Protein AF-A0A0B1RVL1-F1 (afdb_monomer_lite)

Secondary structure (DSSP, 8-state):
-GGGTT---HHHHHHHHHHHS-HHHHHHHHHHHH-TTTGGGTTTT--HHHHHHHHHHHHHHHHHHHHHHHHHHHHHHHHHHHHHTTT---

InterPro domains:
  IPR008948 L-Aspartase-like [SSF48557] (6-89)

pLDDT: mean 96.73, std 4.14, range [67.69, 98.81]

Structure (mmCIF, N/CA/C/O backbone):
data_AF-A0A0B1RVL1-F1
#
_entry.id   AF-A0A0B1RVL1-F1
#
loop_
_atom_site.group_PDB
_atom_site.id
_atom_site.type_symbol
_atom_site.label_atom_id
_atom_site.label_alt_id
_atom_site.label_comp_id
_atom_site.label_asym_id
_atom_site.label_entity_id
_atom_site.label_seq_id
_atom_site.pdbx_PDB_ins_code
_atom_site.Cartn_x
_atom_site.Cartn_y
_atom_site.Cartn_z
_atom_site.occupancy
_atom_site.B_iso_or_equiv
_atom_site.auth_seq_id
_atom_site.auth_comp_id
_atom_site.auth_asym_id
_atom_site.auth_atom_id
_atom_site.pdbx_PDB_model_num
ATOM 1 N N . MET A 1 1 ? -18.215 -4.309 6.536 1.00 83.06 1 MET A N 1
ATOM 2 C CA . MET A 1 1 ? -16.744 -4.345 6.372 1.00 83.06 1 MET A CA 1
ATOM 3 C C . MET A 1 1 ? -16.354 -4.147 4.913 1.00 83.06 1 MET A C 1
ATOM 5 O O . MET A 1 1 ? -15.746 -3.129 4.633 1.00 83.06 1 MET A O 1
ATOM 9 N N . LYS A 1 2 ? -16.747 -5.035 3.979 1.00 88.38 2 LYS A N 1
ATOM 10 C CA . LYS A 1 2 ? -16.417 -4.899 2.541 1.00 88.38 2 LYS A CA 1
ATOM 11 C C . LYS A 1 2 ? -16.818 -3.540 1.951 1.00 88.38 2 LYS A C 1
ATOM 13 O O . LYS A 1 2 ? -15.968 -2.862 1.393 1.00 88.38 2 LYS A O 1
ATOM 18 N N . ASP A 1 3 ? -18.048 -3.096 2.201 1.00 92.00 3 ASP A N 1
ATOM 19 C CA . ASP A 1 3 ? -18.566 -1.814 1.684 1.00 92.00 3 ASP A CA 1
ATOM 20 C C . ASP A 1 3 ? -17.845 -0.577 2.243 1.00 92.00 3 ASP A C 1
ATOM 22 O O . ASP A 1 3 ? -17.985 0.520 1.716 1.00 92.00 3 ASP A O 1
ATOM 26 N N . LYS A 1 4 ? -17.098 -0.741 3.341 1.00 93.81 4 LYS A N 1
ATOM 27 C CA . LYS A 1 4 ? -16.354 0.330 4.015 1.00 93.81 4 LYS A CA 1
ATOM 28 C C . LYS A 1 4 ? -14.844 0.210 3.831 1.00 93.81 4 LYS A C 1
ATOM 30 O O . LYS A 1 4 ? -14.124 1.034 4.376 1.00 93.81 4 LYS A O 1
ATOM 35 N N . ARG A 1 5 ? -14.362 -0.781 3.067 1.00 92.62 5 ARG A N 1
ATOM 36 C CA . ARG A 1 5 ? -12.929 -1.060 2.867 1.00 92.62 5 ARG A CA 1
ATOM 37 C C . ARG A 1 5 ? -12.149 0.185 2.437 1.00 92.62 5 ARG A C 1
ATOM 39 O O . ARG A 1 5 ? -11.083 0.439 2.977 1.00 92.62 5 ARG A O 1
ATOM 46 N N . ASP A 1 6 ? -12.707 0.951 1.503 1.00 95.12 6 ASP A N 1
ATOM 47 C CA . ASP A 1 6 ? -12.042 2.123 0.919 1.00 95.12 6 ASP A CA 1
ATOM 48 C C . ASP A 1 6 ? -12.394 3.431 1.655 1.00 95.12 6 ASP A C 1
ATOM 50 O O . ASP A 1 6 ? -11.950 4.511 1.275 1.00 95.12 6 ASP A O 1
ATOM 54 N N . SER A 1 7 ? -13.211 3.359 2.711 1.00 95.25 7 SER A N 1
ATOM 55 C CA . SER A 1 7 ? -13.610 4.510 3.525 1.00 95.25 7 SER A CA 1
ATOM 56 C C . SER A 1 7 ? -12.664 4.659 4.716 1.00 95.25 7 SER A C 1
ATOM 58 O O . SER A 1 7 ? -12.869 4.025 5.746 1.00 95.25 7 SER A O 1
ATOM 60 N N . ILE A 1 8 ? -11.634 5.497 4.586 1.00 96.50 8 ILE A N 1
ATOM 61 C CA . ILE A 1 8 ? -10.639 5.717 5.647 1.00 96.50 8 ILE A CA 1
ATOM 62 C C . ILE A 1 8 ? -10.867 7.081 6.305 1.00 96.50 8 ILE A C 1
ATOM 64 O O . ILE A 1 8 ? -10.748 8.119 5.655 1.00 96.50 8 ILE A O 1
ATOM 68 N N . ASP A 1 9 ? -11.158 7.080 7.608 1.00 96.62 9 ASP A N 1
ATOM 69 C CA . ASP A 1 9 ? -11.206 8.298 8.423 1.00 96.62 9 ASP A CA 1
ATOM 70 C C . ASP A 1 9 ? -9.797 8.667 8.908 1.00 96.62 9 ASP A C 1
ATOM 72 O O . ASP A 1 9 ? -9.323 8.224 9.957 1.00 96.62 9 ASP A O 1
ATOM 76 N N . TRP A 1 10 ? -9.107 9.480 8.113 1.00 97.50 10 TRP A N 1
ATOM 77 C CA . TRP A 1 10 ? -7.734 9.896 8.395 1.00 97.50 10 TRP A CA 1
ATOM 78 C C . TRP A 1 10 ? -7.594 10.756 9.647 1.00 97.50 10 TRP A C 1
ATOM 80 O O . TRP A 1 10 ? -6.536 10.734 10.276 1.00 97.50 10 TRP A O 1
ATOM 90 N N . GLN A 1 11 ? -8.624 11.521 10.011 1.00 98.00 11 GLN A N 1
ATOM 91 C CA . GLN A 1 11 ? -8.571 12.336 11.216 1.00 98.00 11 GLN A CA 1
ATOM 92 C C . GLN A 1 11 ? -8.615 11.430 12.446 1.00 98.00 11 GLN A C 1
ATOM 94 O O . GLN A 1 11 ? -7.738 11.524 13.308 1.00 98.00 11 GLN A O 1
ATOM 99 N N . LYS A 1 12 ? -9.561 10.484 12.472 1.00 97.44 12 LYS A N 1
ATOM 100 C CA . LYS A 1 12 ? -9.675 9.503 13.550 1.00 97.44 12 LYS A CA 1
ATOM 101 C C . LYS A 1 12 ? -8.410 8.663 13.693 1.00 97.44 12 LYS A C 1
ATOM 103 O O . LYS A 1 12 ? -7.942 8.471 14.810 1.00 97.44 12 LYS A O 1
ATOM 108 N N . VAL A 1 13 ? -7.816 8.212 12.585 1.00 98.38 13 VAL A N 1
ATOM 109 C CA . VAL A 1 13 ? -6.544 7.466 12.615 1.00 98.38 13 VAL A CA 1
ATOM 110 C C . VAL A 1 13 ? -5.445 8.280 13.300 1.00 98.38 13 VAL A C 1
ATOM 112 O O . VAL A 1 13 ? -4.809 7.769 14.215 1.00 98.38 13 VAL A O 1
ATOM 115 N N . ARG A 1 14 ? -5.249 9.555 12.932 1.00 98.44 14 ARG A N 1
ATOM 116 C CA . ARG A 1 14 ? -4.204 10.404 13.540 1.00 98.44 14 ARG A CA 1
ATOM 117 C C . ARG A 1 14 ? -4.433 10.644 15.030 1.00 98.44 14 ARG A C 1
ATOM 119 O O . ARG A 1 14 ? -3.480 10.658 15.810 1.00 98.44 14 ARG A O 1
ATOM 126 N N . GLU A 1 15 ? -5.684 10.858 15.431 1.00 98.31 15 GLU A N 1
ATOM 127 C CA . GLU A 1 15 ? -6.058 11.019 16.839 1.00 98.31 15 GLU A CA 1
ATOM 128 C C . GLU A 1 15 ? -5.747 9.748 17.642 1.00 98.31 15 GLU A C 1
ATOM 130 O O . GLU A 1 15 ? -5.099 9.814 18.692 1.00 98.31 15 GLU A O 1
ATOM 135 N N . GLU A 1 16 ? -6.151 8.585 17.125 1.00 98.31 16 GLU A N 1
ATOM 136 C CA . GLU A 1 16 ? -5.907 7.291 17.761 1.00 98.31 16 GLU A CA 1
ATOM 137 C C . GLU A 1 16 ? -4.420 6.933 17.787 1.00 98.31 16 GLU A C 1
ATOM 139 O O . GLU A 1 16 ? -3.928 6.463 18.808 1.00 98.31 16 GLU A O 1
ATOM 144 N N . GLU A 1 17 ? -3.667 7.213 16.726 1.00 98.50 17 GLU A N 1
ATOM 145 C CA . GLU A 1 17 ? -2.224 6.971 16.671 1.00 98.50 17 GLU A CA 1
ATOM 146 C C . GLU A 1 17 ? -1.485 7.846 17.682 1.00 98.50 17 GLU A C 1
ATOM 148 O O . GLU A 1 17 ? -0.624 7.368 18.423 1.00 98.50 17 GLU A O 1
ATOM 153 N N . ARG A 1 18 ? -1.874 9.121 17.811 1.00 98.31 18 ARG A N 1
ATOM 154 C CA . ARG A 1 18 ? -1.304 10.008 18.830 1.00 98.31 18 ARG A CA 1
ATOM 155 C C . ARG A 1 18 ? -1.572 9.489 20.243 1.00 98.31 18 ARG A C 1
ATOM 157 O O . ARG A 1 18 ? -0.696 9.669 21.094 1.00 98.31 18 ARG A O 1
ATOM 164 N N . ARG A 1 19 ? -2.737 8.882 20.490 1.00 98.38 19 ARG A N 1
ATOM 165 C CA . ARG A 1 19 ? -3.143 8.315 21.786 1.00 98.38 19 ARG A CA 1
ATOM 166 C C . ARG A 1 19 ? -2.454 6.983 22.089 1.00 98.38 19 ARG A C 1
ATOM 168 O O . ARG A 1 19 ? -1.960 6.797 23.195 1.00 98.38 19 ARG A O 1
ATOM 175 N N . LEU A 1 20 ? -2.444 6.073 21.121 1.00 97.81 20 LEU A N 1
ATOM 176 C CA . LEU A 1 20 ? -1.994 4.686 21.264 1.00 97.81 20 LEU A CA 1
ATOM 177 C C . LEU A 1 20 ? -0.500 4.504 21.003 1.00 97.81 20 LEU A C 1
ATOM 179 O O . LEU A 1 20 ? 0.064 3.507 21.437 1.00 97.81 20 LEU A O 1
ATOM 183 N N . LYS A 1 21 ? 0.127 5.440 20.282 1.00 98.19 21 LYS A N 1
ATOM 184 C CA . LYS A 1 21 ? 1.511 5.335 19.789 1.00 98.19 21 LYS A CA 1
ATOM 185 C C . LYS A 1 21 ? 1.758 4.073 18.956 1.00 98.19 21 LYS A C 1
ATOM 187 O O . LYS A 1 21 ? 2.867 3.554 18.935 1.00 98.19 21 LYS A O 1
ATOM 192 N N . HIS A 1 22 ? 0.715 3.591 18.283 1.00 98.19 22 HIS A N 1
ATOM 193 C CA . HIS A 1 22 ? 0.762 2.409 17.436 1.00 98.19 22 HIS A CA 1
ATOM 194 C C . HIS A 1 22 ? -0.213 2.574 16.265 1.00 98.19 22 HIS A C 1
ATOM 196 O O . HIS A 1 22 ? -1.431 2.577 16.444 1.00 98.19 22 HIS A O 1
ATOM 202 N N . ASP A 1 23 ? 0.345 2.689 15.067 1.00 98.00 23 ASP A N 1
ATOM 203 C CA . ASP A 1 23 ? -0.326 2.894 13.778 1.00 98.00 23 ASP A CA 1
ATOM 204 C C . ASP A 1 23 ? -1.343 1.794 13.417 1.00 98.00 23 ASP A C 1
ATOM 206 O O . ASP A 1 23 ? -2.504 2.090 13.137 1.00 98.00 23 ASP A O 1
ATOM 210 N N . VAL A 1 24 ? -0.961 0.513 13.489 1.00 97.88 24 VAL A N 1
ATOM 211 C CA . VAL A 1 24 ? -1.860 -0.617 13.193 1.00 97.88 24 VAL A CA 1
ATOM 212 C C . VAL A 1 24 ? -3.048 -0.625 14.145 1.00 97.88 24 VAL A C 1
ATOM 214 O O . VAL A 1 24 ? -4.191 -0.799 13.720 1.00 97.88 24 VAL A O 1
ATOM 217 N N . MET A 1 25 ? -2.802 -0.384 15.433 1.00 98.00 25 MET A N 1
ATOM 218 C CA . MET A 1 25 ? -3.885 -0.321 16.408 1.00 98.00 25 MET A CA 1
ATOM 219 C C . MET A 1 25 ? -4.771 0.905 16.186 1.00 98.00 25 MET A C 1
ATOM 221 O O . MET A 1 25 ? -5.991 0.786 16.277 1.00 98.00 25 MET A O 1
ATOM 225 N N . ALA A 1 26 ? -4.205 2.052 15.812 1.00 98.38 26 ALA A N 1
ATOM 226 C CA . ALA A 1 26 ? -4.980 3.227 15.432 1.00 98.38 26 ALA A CA 1
ATOM 227 C C . ALA A 1 26 ? -5.908 2.946 14.242 1.00 98.38 26 ALA A C 1
ATOM 229 O O . ALA A 1 26 ? -7.100 3.260 14.299 1.00 98.38 26 ALA A O 1
ATOM 230 N N . HIS A 1 27 ? -5.396 2.273 13.209 1.00 98.00 27 HIS A N 1
ATOM 231 C CA . HIS A 1 27 ? -6.197 1.821 12.076 1.00 98.00 27 HIS A CA 1
ATOM 232 C C . HIS A 1 27 ? -7.268 0.799 12.477 1.00 98.00 27 HIS A C 1
ATOM 234 O O . HIS A 1 27 ? -8.403 0.922 12.018 1.00 98.00 27 HIS A O 1
ATOM 240 N N . ASN A 1 28 ? -6.974 -0.154 13.369 1.00 97.00 28 ASN A N 1
ATOM 241 C CA . ASN A 1 28 ? -7.980 -1.084 13.897 1.00 97.00 28 ASN A CA 1
ATOM 242 C C . ASN A 1 28 ? -9.112 -0.354 14.630 1.00 97.00 28 ASN A C 1
ATOM 244 O O . ASN A 1 28 ? -10.283 -0.640 14.383 1.00 97.00 28 ASN A O 1
ATOM 248 N N . HIS A 1 29 ? -8.784 0.603 15.503 1.00 97.38 29 HIS A N 1
ATOM 249 C CA . HIS A 1 29 ? -9.777 1.386 16.241 1.00 97.38 29 HIS A CA 1
ATOM 250 C C . HIS A 1 29 ? -10.626 2.256 15.303 1.00 97.38 29 HIS A C 1
ATOM 252 O O . HIS A 1 29 ? -11.855 2.250 15.404 1.00 97.38 29 HIS A O 1
ATOM 258 N N . ALA A 1 30 ? -9.995 2.959 14.359 1.00 97.62 30 ALA A N 1
ATOM 259 C CA . ALA A 1 30 ? -10.698 3.775 13.373 1.00 97.62 30 ALA A CA 1
ATOM 260 C C . ALA A 1 30 ? -11.599 2.922 12.461 1.00 97.62 30 ALA A C 1
ATOM 262 O O . ALA A 1 30 ? -12.754 3.273 12.215 1.00 97.62 30 ALA A O 1
ATOM 263 N N . PHE A 1 31 ? -11.119 1.759 12.011 1.00 97.50 31 PHE A N 1
ATOM 264 C CA . PHE A 1 31 ? -11.900 0.869 11.156 1.00 97.50 31 PHE A CA 1
ATOM 265 C C . PHE A 1 31 ? -13.037 0.172 11.915 1.00 97.50 31 PHE A C 1
ATOM 267 O O . PHE A 1 31 ? -14.139 0.012 11.386 1.00 97.50 31 PHE A O 1
ATOM 274 N N . GLY A 1 32 ? -12.811 -0.177 13.184 1.00 97.12 32 GLY A N 1
ATOM 275 C CA . GLY A 1 32 ? -13.843 -0.674 14.091 1.00 97.12 32 GLY A CA 1
ATOM 276 C C . GLY A 1 32 ? -14.964 0.342 14.322 1.00 97.12 32 GLY A C 1
ATOM 277 O O . GLY A 1 32 ? -16.132 -0.047 14.332 1.00 97.12 32 GLY A O 1
ATOM 278 N N . ALA A 1 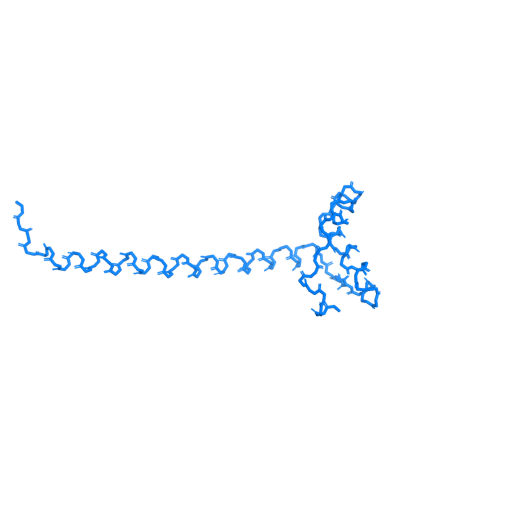33 ? -14.644 1.638 14.409 1.00 96.25 33 ALA A N 1
ATOM 279 C CA . ALA A 1 33 ? -15.637 2.702 14.580 1.00 96.25 33 ALA A CA 1
ATOM 280 C C . ALA A 1 33 ? -16.619 2.795 13.397 1.00 96.25 33 ALA A C 1
ATOM 282 O O . ALA A 1 33 ? -17.818 2.978 13.604 1.00 96.25 33 ALA A O 1
ATOM 283 N N . ILE A 1 34 ? -16.143 2.595 12.162 1.00 95.94 34 ILE A N 1
ATOM 284 C CA . ILE A 1 34 ? -17.007 2.574 10.967 1.00 95.94 34 ILE A CA 1
ATOM 285 C C . ILE A 1 34 ? -17.618 1.190 10.680 1.00 95.94 34 ILE A C 1
ATOM 287 O O . ILE A 1 34 ? -18.536 1.070 9.864 1.00 95.94 34 ILE A O 1
ATOM 291 N N . CYS A 1 35 ? -17.134 0.137 11.349 1.00 96.00 35 CYS A N 1
ATOM 292 C CA . CYS A 1 35 ? -17.619 -1.241 11.247 1.00 96.00 35 CYS A CA 1
ATOM 293 C C . CYS A 1 35 ? -18.011 -1.821 12.626 1.00 96.00 35 CYS A C 1
ATOM 295 O O . CYS A 1 35 ? -17.471 -2.860 13.018 1.00 96.00 35 CYS A O 1
ATOM 297 N N . PRO A 1 36 ? -18.994 -1.243 13.345 1.00 95.12 36 PRO A N 1
ATOM 298 C CA . PRO A 1 36 ? -19.261 -1.574 14.750 1.00 95.12 36 PRO A CA 1
ATOM 299 C C . PRO A 1 36 ? -19.586 -3.056 14.987 1.00 95.12 36 PRO A C 1
ATOM 301 O O . PRO A 1 36 ? -19.117 -3.646 15.954 1.00 95.12 36 PRO A O 1
ATOM 304 N N . LYS A 1 37 ? -20.316 -3.701 14.064 1.00 96.50 37 LYS A N 1
ATOM 305 C CA . LYS A 1 37 ? -20.638 -5.140 14.148 1.00 96.50 37 LYS A CA 1
ATOM 306 C C . LYS A 1 37 ? -19.411 -6.057 14.048 1.00 96.50 37 LYS A C 1
ATOM 308 O O . LYS A 1 37 ? -19.474 -7.189 14.506 1.00 96.50 37 LYS A O 1
ATOM 313 N N . ALA A 1 38 ? -18.332 -5.600 13.411 1.00 96.00 38 ALA A N 1
ATOM 314 C CA . ALA A 1 38 ? -17.113 -6.382 13.205 1.00 96.00 38 ALA A CA 1
ATOM 315 C C . ALA A 1 38 ? -15.983 -5.987 14.168 1.00 96.00 38 ALA A C 1
ATOM 317 O O . ALA A 1 38 ? -14.994 -6.705 14.243 1.00 96.00 38 ALA A O 1
ATOM 318 N N . ALA A 1 39 ? -16.119 -4.884 14.912 1.00 96.06 39 ALA A N 1
ATOM 319 C CA . ALA A 1 39 ? -15.051 -4.310 15.730 1.00 96.06 39 ALA A CA 1
ATOM 320 C C . ALA A 1 39 ? -14.362 -5.329 16.657 1.00 96.06 39 ALA A C 1
ATOM 322 O O . ALA A 1 39 ? -13.140 -5.347 16.732 1.00 96.06 39 ALA A O 1
ATOM 323 N N . GLY A 1 40 ? -15.128 -6.221 17.296 1.00 96.06 40 GLY A N 1
ATOM 324 C CA . GLY A 1 40 ? -14.589 -7.230 18.219 1.00 96.06 40 GLY A CA 1
ATOM 325 C C . GLY A 1 40 ? -13.824 -8.390 17.568 1.00 96.06 40 GLY A C 1
ATOM 326 O O . GLY A 1 40 ? -13.189 -9.157 18.281 1.00 96.06 40 GLY A O 1
ATOM 327 N N . ILE A 1 41 ? -13.886 -8.539 16.241 1.00 97.38 41 ILE A N 1
ATOM 328 C CA . ILE A 1 41 ? -13.213 -9.625 15.503 1.00 97.38 41 ILE A CA 1
ATOM 329 C C . ILE A 1 41 ? -12.173 -9.118 14.496 1.00 97.38 41 ILE A C 1
ATOM 331 O O . ILE A 1 41 ? -11.503 -9.917 13.841 1.00 97.38 41 ILE A O 1
ATOM 335 N N . ILE A 1 42 ? -12.027 -7.800 14.341 1.00 96.38 42 ILE A N 1
ATOM 336 C CA . ILE A 1 42 ? -10.989 -7.218 13.488 1.00 96.38 42 ILE A CA 1
ATOM 337 C C . ILE A 1 42 ? -9.622 -7.545 14.104 1.00 96.38 42 ILE A C 1
ATOM 339 O O . ILE A 1 42 ? -9.401 -7.299 15.285 1.00 96.38 42 ILE A O 1
ATOM 343 N N . HIS A 1 43 ? -8.711 -8.097 13.290 1.00 96.88 43 HIS A N 1
ATOM 344 C CA . HIS A 1 43 ? -7.344 -8.464 13.695 1.00 96.88 43 HIS A CA 1
ATOM 345 C C . HIS A 1 43 ? -7.261 -9.573 14.766 1.00 96.88 43 HIS A C 1
ATOM 347 O O . HIS A 1 43 ? -6.229 -9.747 15.412 1.00 96.88 43 HIS A O 1
ATOM 353 N N . LEU A 1 44 ? -8.339 -10.347 14.948 1.00 97.75 44 LEU A N 1
ATOM 354 C CA . LEU A 1 44 ? -8.397 -11.436 15.921 1.00 97.75 44 LEU A CA 1
ATOM 355 C C . LEU A 1 44 ? -7.279 -12.465 15.682 1.00 97.75 44 LEU A C 1
ATOM 357 O O . LEU A 1 44 ? -7.210 -13.079 14.620 1.00 97.75 44 LEU A O 1
ATOM 361 N N . GLY A 1 45 ? -6.429 -12.663 16.693 1.00 97.38 45 GLY A N 1
ATOM 362 C CA . GLY A 1 45 ? -5.320 -13.624 16.657 1.00 97.38 45 GLY A CA 1
ATOM 363 C C . GLY A 1 45 ? -4.128 -13.207 15.788 1.00 97.38 45 GLY A C 1
ATOM 364 O O . GLY A 1 45 ? -3.190 -13.985 15.646 1.00 97.38 45 GLY A O 1
ATOM 365 N N . ALA A 1 46 ? -4.152 -12.003 15.213 1.00 97.88 46 ALA A N 1
ATOM 366 C CA . ALA A 1 46 ? -3.068 -11.470 14.403 1.00 97.88 46 ALA A CA 1
ATOM 367 C C . ALA A 1 46 ? -2.134 -10.562 15.221 1.00 97.88 46 ALA A C 1
ATOM 369 O O . ALA A 1 46 ? -2.473 -10.093 16.308 1.00 97.88 46 ALA A O 1
ATOM 370 N N . THR A 1 47 ? -0.947 -10.317 14.670 1.00 97.94 47 THR A N 1
ATOM 371 C CA . THR A 1 47 ? 0.006 -9.303 15.139 1.00 97.94 47 THR A CA 1
ATOM 372 C C . THR A 1 47 ? 0.181 -8.232 14.066 1.00 97.94 47 THR A C 1
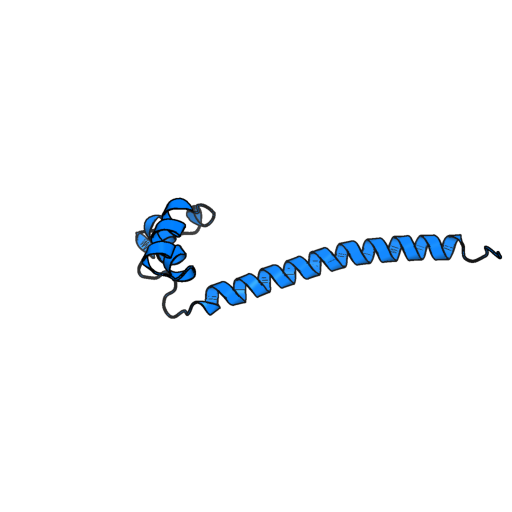ATOM 374 O O . THR A 1 47 ? -0.235 -8.421 12.922 1.00 97.94 47 THR A O 1
ATOM 377 N N . SER A 1 48 ? 0.837 -7.119 14.389 1.00 97.19 48 SER A N 1
ATOM 378 C CA . SER A 1 48 ? 1.028 -5.981 13.478 1.00 97.19 48 SER A CA 1
ATOM 379 C C . SER A 1 48 ? 1.634 -6.379 12.118 1.00 97.19 48 SER A C 1
ATOM 381 O O . SER A 1 48 ? 1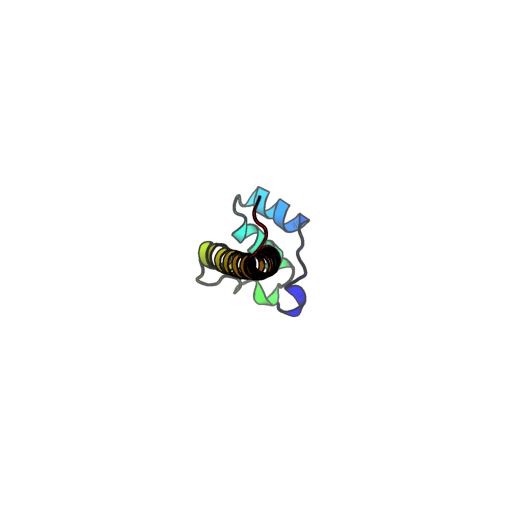.124 -5.972 11.071 1.00 97.19 48 SER A O 1
ATOM 383 N N . CYS A 1 49 ? 2.608 -7.297 12.115 1.00 98.06 49 CYS A N 1
ATOM 384 C CA . CYS A 1 49 ? 3.231 -7.839 10.900 1.00 98.06 49 CYS A CA 1
ATOM 385 C C . CYS A 1 49 ? 2.259 -8.598 9.981 1.00 98.06 49 CYS A C 1
ATOM 387 O O . CYS A 1 49 ? 2.510 -8.716 8.787 1.00 98.06 49 CYS A O 1
ATOM 389 N N . PHE A 1 50 ? 1.116 -9.084 10.482 1.00 98.44 50 PHE A N 1
ATOM 390 C CA . PHE A 1 50 ? 0.101 -9.681 9.611 1.00 98.44 50 PHE A CA 1
ATOM 391 C C . PHE A 1 50 ? -0.409 -8.681 8.571 1.00 98.44 50 PHE A C 1
ATOM 393 O O . PHE A 1 50 ? -0.640 -9.069 7.428 1.00 98.44 50 PHE A O 1
ATOM 400 N N . VAL A 1 51 ? -0.599 -7.413 8.946 1.00 97.81 51 VAL A N 1
ATOM 401 C CA . VAL A 1 51 ? -1.067 -6.389 8.003 1.00 97.81 51 VAL A CA 1
ATOM 402 C C . VAL A 1 51 ? 0.087 -5.638 7.352 1.00 97.81 51 VAL A C 1
ATOM 404 O O . VAL A 1 51 ? 0.017 -5.411 6.150 1.00 97.81 51 VAL A O 1
ATOM 407 N N . GLN A 1 52 ? 1.136 -5.291 8.105 1.00 97.56 52 GLN A N 1
ATOM 408 C CA . GLN A 1 52 ? 2.259 -4.495 7.595 1.00 97.56 52 GLN A CA 1
ATOM 409 C C . GLN A 1 52 ? 3.068 -5.286 6.560 1.00 97.56 52 GLN A C 1
ATOM 411 O O . GLN A 1 52 ? 3.026 -4.956 5.377 1.00 97.56 52 GLN A O 1
ATOM 416 N N . ASP A 1 53 ? 3.690 -6.397 6.959 1.00 98.50 53 ASP A N 1
ATOM 417 C CA . ASP A 1 53 ? 4.584 -7.160 6.081 1.00 98.50 53 ASP A CA 1
ATOM 418 C C . ASP A 1 53 ? 3.855 -7.714 4.848 1.00 98.50 53 ASP A C 1
ATOM 420 O O . ASP A 1 53 ? 4.376 -7.678 3.735 1.00 98.50 53 ASP A O 1
ATOM 424 N N . ASN A 1 54 ? 2.620 -8.203 5.003 1.00 98.75 54 ASN A N 1
ATOM 425 C CA . ASN A 1 54 ? 1.859 -8.700 3.853 1.00 98.75 54 ASN A CA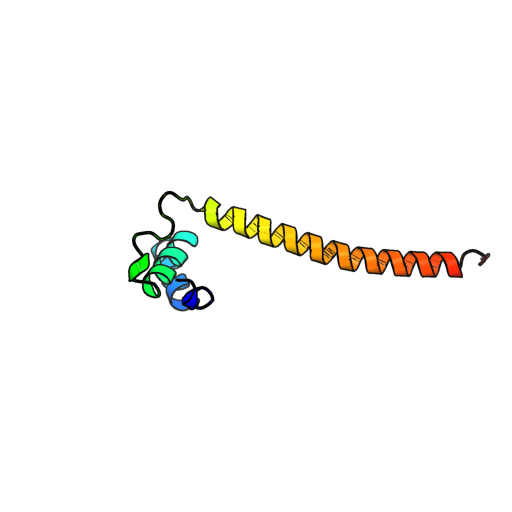 1
ATOM 426 C C . ASN A 1 54 ? 1.450 -7.574 2.891 1.00 98.75 54 ASN A C 1
ATOM 428 O O . ASN A 1 54 ? 1.431 -7.797 1.676 1.00 98.75 54 ASN A O 1
ATOM 432 N N . ALA A 1 55 ? 1.131 -6.377 3.396 1.00 98.38 55 ALA A N 1
ATOM 433 C CA . ALA A 1 55 ? 0.886 -5.220 2.540 1.00 98.38 55 ALA A CA 1
ATOM 434 C C . ALA A 1 55 ? 2.170 -4.798 1.812 1.00 98.38 55 ALA A C 1
ATOM 436 O O . ALA A 1 55 ? 2.126 -4.587 0.598 1.00 98.38 55 ALA A O 1
ATOM 437 N N . ASP A 1 56 ? 3.312 -4.779 2.501 1.00 98.62 56 ASP A N 1
ATOM 438 C CA . ASP A 1 56 ? 4.613 -4.483 1.897 1.00 98.62 56 ASP A CA 1
ATOM 439 C C . ASP A 1 56 ? 4.961 -5.485 0.793 1.00 98.62 56 ASP A C 1
ATOM 441 O O . ASP A 1 56 ? 5.339 -5.086 -0.308 1.00 98.62 56 ASP A O 1
ATOM 445 N N . LEU A 1 57 ? 4.745 -6.785 1.014 1.00 98.81 57 LEU A N 1
ATOM 446 C CA . LEU A 1 57 ? 4.946 -7.810 -0.015 1.00 98.81 57 LEU A CA 1
ATOM 447 C C . LEU A 1 57 ? 4.068 -7.576 -1.253 1.00 98.81 57 LEU A C 1
ATOM 449 O O . LEU A 1 57 ? 4.532 -7.753 -2.384 1.00 98.81 57 LEU A O 1
ATOM 453 N N . ILE A 1 58 ? 2.812 -7.159 -1.067 1.00 98.69 58 ILE A N 1
ATOM 454 C CA . ILE A 1 58 ? 1.915 -6.799 -2.174 1.00 98.69 58 ILE A CA 1
ATOM 455 C C . ILE A 1 58 ? 2.462 -5.581 -2.932 1.00 98.69 58 ILE A C 1
ATOM 457 O O . ILE A 1 58 ? 2.563 -5.629 -4.162 1.00 98.69 58 ILE A O 1
ATOM 461 N N . VAL A 1 59 ? 2.863 -4.529 -2.213 1.00 98.75 59 VAL A N 1
ATOM 462 C CA . VAL A 1 59 ? 3.426 -3.300 -2.790 1.00 98.75 59 VAL A CA 1
ATOM 463 C C . VAL A 1 59 ? 4.710 -3.594 -3.562 1.00 98.75 59 VAL A C 1
ATOM 465 O O . VAL A 1 59 ? 4.848 -3.160 -4.707 1.00 98.75 59 VAL A O 1
ATOM 468 N N . ILE A 1 60 ? 5.631 -4.370 -2.991 1.00 98.75 60 ILE A N 1
ATOM 469 C CA . ILE A 1 60 ? 6.896 -4.759 -3.625 1.00 98.75 60 ILE A CA 1
ATOM 470 C C . ILE A 1 60 ? 6.622 -5.558 -4.897 1.00 98.75 60 ILE A C 1
ATOM 472 O O . ILE A 1 60 ? 7.150 -5.229 -5.960 1.00 98.75 60 ILE A O 1
ATOM 476 N N . ARG A 1 61 ? 5.751 -6.571 -4.830 1.00 98.62 61 ARG A N 1
ATOM 477 C CA . ARG A 1 61 ? 5.372 -7.386 -5.992 1.00 98.62 61 ARG A CA 1
ATOM 478 C C . ARG A 1 61 ? 4.830 -6.527 -7.134 1.00 98.62 61 ARG A C 1
ATOM 480 O O . ARG A 1 61 ? 5.220 -6.718 -8.288 1.00 98.62 61 ARG A O 1
ATOM 487 N N . ASP A 1 62 ? 3.923 -5.604 -6.836 1.00 98.75 62 ASP A N 1
ATOM 488 C CA . ASP A 1 62 ? 3.281 -4.780 -7.861 1.00 98.75 62 ASP A CA 1
ATOM 489 C C . ASP A 1 62 ? 4.236 -3.698 -8.399 1.00 98.75 62 ASP A C 1
ATOM 491 O O . ASP A 1 62 ? 4.251 -3.437 -9.606 1.00 98.75 62 ASP A O 1
ATOM 495 N N . SER A 1 63 ? 5.134 -3.185 -7.554 1.00 98.75 63 SER A N 1
ATOM 496 C CA . SER A 1 63 ? 6.233 -2.295 -7.952 1.00 98.75 63 SER A CA 1
ATOM 497 C C . SER A 1 63 ? 7.210 -2.988 -8.906 1.00 98.75 63 SER A C 1
ATOM 499 O O . SER A 1 63 ? 7.517 -2.455 -9.972 1.00 98.75 63 SER A O 1
ATOM 501 N N . VAL A 1 64 ? 7.644 -4.214 -8.593 1.00 98.75 64 VAL A N 1
ATOM 502 C CA . VAL A 1 64 ? 8.534 -5.005 -9.462 1.00 98.75 64 VAL A CA 1
ATOM 503 C C . VAL A 1 64 ? 7.875 -5.284 -10.811 1.00 98.75 64 VAL A C 1
ATOM 505 O O . VAL A 1 64 ? 8.503 -5.109 -11.855 1.00 98.75 64 VAL A O 1
ATOM 508 N N . ARG A 1 65 ? 6.586 -5.644 -10.829 1.00 98.56 65 ARG A N 1
ATOM 509 C CA . ARG A 1 65 ? 5.831 -5.823 -12.083 1.00 98.56 65 ARG A CA 1
ATOM 510 C C . ARG A 1 65 ? 5.781 -4.546 -12.918 1.00 98.56 65 ARG A C 1
ATOM 512 O O . ARG A 1 65 ? 5.884 -4.620 -14.143 1.00 98.56 65 ARG A O 1
ATOM 519 N N . HIS A 1 66 ? 5.618 -3.390 -12.278 1.00 98.56 66 HIS A N 1
ATOM 520 C CA . HIS A 1 66 ? 5.640 -2.103 -12.966 1.00 98.56 66 HIS A CA 1
ATOM 521 C C . HIS A 1 66 ? 7.017 -1.821 -13.585 1.00 98.56 66 HIS A C 1
ATOM 523 O O . HIS A 1 66 ? 7.096 -1.478 -14.766 1.00 98.56 66 HIS A O 1
ATOM 529 N N . LEU A 1 67 ? 8.095 -2.034 -12.824 1.00 98.75 67 LEU A N 1
ATOM 530 C CA . LEU A 1 67 ? 9.467 -1.858 -13.303 1.00 98.75 67 LEU A CA 1
ATOM 531 C C . LEU A 1 67 ? 9.775 -2.775 -14.488 1.00 98.75 67 LEU A C 1
ATOM 533 O O . LEU A 1 67 ? 10.228 -2.288 -15.518 1.00 98.75 67 LEU A O 1
ATOM 537 N N . LEU A 1 68 ? 9.446 -4.067 -14.399 1.00 98.69 68 LEU A N 1
ATOM 538 C CA . LEU A 1 68 ? 9.695 -5.040 -15.470 1.00 98.69 68 LEU A CA 1
ATOM 539 C C . LEU A 1 68 ? 9.083 -4.615 -16.811 1.00 98.69 68 LEU A C 1
ATOM 541 O O . LEU A 1 68 ? 9.750 -4.693 -17.840 1.00 98.69 68 LEU A O 1
ATOM 545 N N . ARG A 1 69 ? 7.841 -4.111 -16.812 1.00 98.50 69 ARG A N 1
ATOM 546 C CA . ARG A 1 69 ? 7.172 -3.634 -18.038 1.00 98.50 69 ARG A CA 1
ATOM 547 C C . ARG A 1 69 ? 7.915 -2.462 -18.681 1.00 98.50 69 ARG A C 1
ATOM 549 O O . ARG A 1 69 ? 8.079 -2.418 -19.902 1.00 98.50 69 ARG A O 1
ATOM 556 N N . ARG A 1 70 ? 8.372 -1.510 -17.866 1.00 98.44 70 ARG A N 1
ATOM 557 C CA . ARG A 1 70 ? 9.109 -0.338 -18.356 1.00 98.44 70 ARG A CA 1
ATOM 558 C C . ARG A 1 70 ? 10.503 -0.721 -18.834 1.00 98.44 70 ARG A C 1
ATOM 560 O O . ARG A 1 70 ? 10.891 -0.307 -19.920 1.00 98.44 70 ARG A O 1
ATOM 567 N N . THR A 1 71 ? 11.208 -1.563 -18.084 1.00 98.69 71 THR A N 1
ATOM 568 C CA . THR A 1 71 ? 12.525 -2.079 -18.468 1.00 98.69 71 THR A CA 1
ATOM 569 C C . THR A 1 71 ? 12.457 -2.849 -19.781 1.00 98.69 71 THR A C 1
ATOM 571 O O . THR A 1 71 ? 13.268 -2.591 -20.663 1.00 98.69 71 THR A O 1
ATOM 574 N N . ALA A 1 72 ? 11.458 -3.717 -19.970 1.00 98.69 72 ALA A N 1
ATOM 575 C CA . ALA A 1 72 ? 11.264 -4.428 -21.234 1.00 98.69 72 ALA A CA 1
ATOM 576 C C . ALA A 1 72 ? 11.084 -3.465 -22.418 1.00 98.69 72 ALA A C 1
ATOM 578 O O . ALA A 1 72 ? 11.670 -3.675 -23.474 1.00 98.69 72 ALA A O 1
ATOM 579 N N . THR A 1 73 ? 10.343 -2.368 -22.220 1.00 98.69 73 THR A N 1
ATOM 580 C CA . THR A 1 73 ? 10.187 -1.325 -23.247 1.00 98.69 73 THR A CA 1
ATOM 581 C C . THR A 1 73 ? 11.524 -0.658 -23.574 1.00 98.69 73 THR A C 1
ATOM 583 O O . THR A 1 73 ? 11.847 -0.481 -24.742 1.00 98.69 73 THR A O 1
ATOM 586 N N . VAL A 1 74 ? 12.322 -0.295 -22.565 1.00 98.69 74 VAL A N 1
ATOM 587 C CA . VAL A 1 74 ? 13.648 0.309 -22.787 1.00 98.69 74 VAL A CA 1
ATOM 588 C C . VAL A 1 74 ? 14.560 -0.647 -23.555 1.00 98.69 74 VAL A C 1
ATOM 590 O O . VAL A 1 74 ? 15.173 -0.237 -24.537 1.00 98.69 74 VAL A O 1
ATOM 593 N N . LEU A 1 75 ? 14.605 -1.918 -23.151 1.00 98.81 75 LEU A N 1
ATOM 594 C CA . LEU A 1 75 ? 15.413 -2.943 -23.812 1.00 98.81 75 LEU A CA 1
ATOM 595 C C . LEU A 1 75 ? 15.000 -3.144 -25.272 1.00 98.81 75 LEU A C 1
ATOM 597 O O . LEU A 1 75 ? 15.867 -3.181 -26.137 1.00 98.81 75 LEU A O 1
ATOM 601 N N . ASP A 1 76 ? 13.699 -3.202 -25.559 1.00 98.75 76 ASP A N 1
ATOM 602 C CA . ASP A 1 76 ? 13.174 -3.301 -26.925 1.00 98.75 76 ASP A CA 1
ATOM 603 C C . ASP A 1 76 ? 13.603 -2.109 -27.800 1.00 98.75 76 ASP A C 1
ATOM 605 O O . ASP A 1 76 ? 14.076 -2.280 -28.926 1.00 98.75 76 ASP A O 1
ATOM 609 N N . ARG A 1 77 ? 13.522 -0.885 -27.262 1.00 98.56 77 ARG A N 1
ATOM 610 C CA . ARG A 1 77 ? 13.954 0.325 -27.980 1.00 98.56 77 ARG A CA 1
ATOM 611 C C . ARG A 1 77 ? 15.459 0.353 -28.217 1.00 98.56 77 ARG A C 1
ATOM 613 O O . ARG A 1 77 ? 15.886 0.731 -29.305 1.00 98.56 77 ARG A O 1
ATOM 620 N N . MET A 1 78 ? 16.252 -0.068 -27.234 1.00 98.62 78 MET A N 1
ATOM 621 C CA . MET A 1 78 ? 17.704 -0.181 -27.382 1.00 98.62 78 MET A CA 1
ATOM 622 C C . MET A 1 78 ? 18.087 -1.261 -28.395 1.00 98.62 78 MET A C 1
ATOM 624 O O . MET A 1 78 ? 18.962 -1.022 -29.220 1.00 98.62 78 MET A O 1
ATOM 628 N N . ALA A 1 79 ? 17.414 -2.413 -28.379 1.00 98.50 79 ALA A N 1
ATOM 629 C CA . ALA A 1 79 ? 17.636 -3.485 -29.343 1.00 98.50 79 ALA A CA 1
ATOM 630 C C . ALA A 1 79 ? 17.299 -3.030 -30.769 1.00 98.50 79 ALA A C 1
ATOM 632 O O . ALA A 1 79 ? 18.103 -3.213 -31.677 1.00 98.50 79 ALA A O 1
ATOM 633 N N . THR A 1 80 ? 16.160 -2.353 -30.947 1.00 98.44 80 THR A N 1
ATOM 634 C CA . THR A 1 80 ? 15.751 -1.774 -32.237 1.00 98.44 80 THR A CA 1
ATOM 635 C C . THR A 1 80 ? 16.774 -0.757 -32.749 1.00 98.44 80 THR A C 1
ATOM 637 O O . THR A 1 80 ? 17.106 -0.742 -33.932 1.00 98.44 80 THR A O 1
ATOM 640 N N . PHE A 1 81 ? 17.287 0.103 -31.865 1.00 97.88 81 PHE A N 1
ATOM 641 C CA . PHE A 1 81 ? 18.342 1.054 -32.210 1.00 97.88 81 PHE A CA 1
ATOM 642 C C . PHE A 1 81 ? 19.629 0.336 -32.634 1.00 97.88 81 PHE A C 1
ATOM 644 O O . PHE A 1 81 ? 20.169 0.631 -33.695 1.00 97.88 81 PHE A O 1
ATOM 651 N N . ALA A 1 82 ? 20.094 -0.626 -31.835 1.00 97.44 82 ALA A N 1
ATOM 652 C CA . ALA A 1 82 ? 21.327 -1.3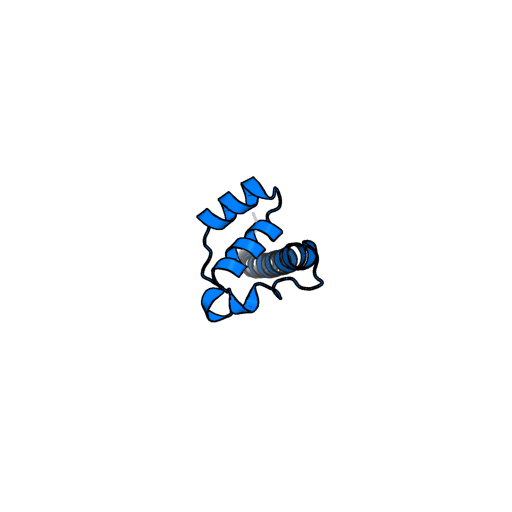59 -32.098 1.00 97.44 82 ALA A CA 1
ATOM 653 C C . ALA A 1 82 ? 21.272 -2.153 -33.412 1.00 97.44 82 ALA A C 1
ATOM 655 O O . ALA A 1 82 ? 22.265 -2.197 -34.133 1.00 97.44 82 ALA A O 1
ATOM 656 N N . ASP A 1 83 ? 20.124 -2.750 -33.742 1.00 97.56 83 ASP A N 1
ATOM 657 C CA . ASP A 1 83 ? 19.942 -3.468 -35.007 1.00 97.56 83 ASP A CA 1
ATOM 658 C C . ASP A 1 83 ? 19.995 -2.519 -36.214 1.00 97.56 83 ASP A C 1
ATOM 660 O O . ASP A 1 83 ? 20.672 -2.805 -37.201 1.00 97.56 83 ASP A O 1
ATOM 664 N N . ARG A 1 84 ? 19.369 -1.338 -36.106 1.00 97.06 84 ARG A N 1
ATOM 665 C CA . ARG A 1 84 ? 19.406 -0.315 -37.161 1.00 97.06 84 ARG A CA 1
ATOM 666 C C . ARG A 1 84 ? 20.815 0.229 -37.407 1.00 97.06 84 ARG A C 1
ATOM 668 O O . ARG A 1 84 ? 21.198 0.412 -38.557 1.00 97.06 84 ARG A O 1
ATOM 675 N N . GLU A 1 85 ? 21.581 0.485 -36.349 1.00 97.12 85 GLU A N 1
ATOM 676 C CA . GLU A 1 85 ? 22.937 1.051 -36.449 1.00 97.12 85 GLU A CA 1
ATOM 677 C C . GLU A 1 85 ? 24.031 -0.017 -36.645 1.00 97.12 85 GLU A C 1
ATOM 679 O O . GLU A 1 85 ? 25.220 0.292 -36.626 1.00 97.12 85 GLU A O 1
ATOM 684 N N . LYS A 1 86 ? 23.666 -1.288 -36.849 1.00 95.06 86 LYS A N 1
ATOM 685 C CA . LYS A 1 86 ? 24.600 -2.427 -36.855 1.00 95.06 86 LYS A CA 1
ATOM 686 C C . LYS A 1 86 ? 25.736 -2.322 -37.879 1.00 95.06 86 LYS A C 1
ATOM 688 O O . LYS A 1 86 ? 26.811 -2.870 -37.654 1.00 95.06 86 LYS A O 1
ATOM 693 N N . SER A 1 87 ? 25.500 -1.659 -39.010 1.00 94.88 87 SER A N 1
ATOM 694 C CA . SER A 1 87 ? 26.491 -1.454 -40.076 1.00 94.88 87 SER A CA 1
ATOM 695 C C . SER A 1 87 ? 27.124 -0.062 -40.062 1.00 94.88 87 SER A C 1
ATOM 697 O O . SER A 1 87 ? 27.859 0.275 -40.990 1.00 94.88 87 SER A O 1
ATOM 699 N N . HIS A 1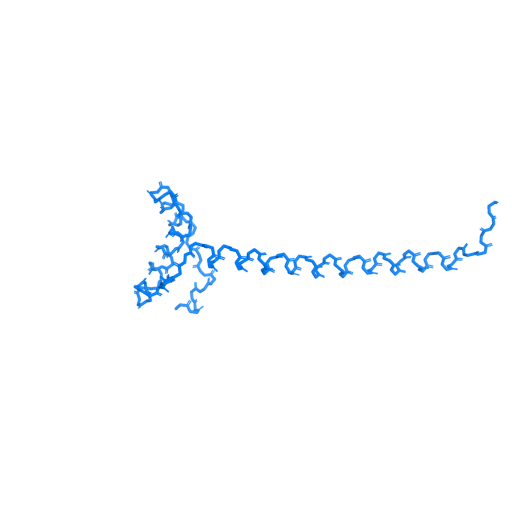 88 ? 26.820 0.765 -39.061 1.00 91.88 88 HIS A N 1
ATOM 700 C CA . HIS A 1 88 ? 27.398 2.094 -38.951 1.00 91.88 88 HIS A CA 1
ATOM 701 C C . HIS A 1 88 ? 28.857 1.978 -38.494 1.00 91.88 88 HIS A C 1
ATOM 703 O O . HIS A 1 88 ? 29.146 1.716 -37.328 1.00 91.88 88 HIS A O 1
ATOM 709 N N . VAL A 1 89 ? 29.789 2.198 -39.419 1.00 82.69 89 VAL A N 1
ATOM 710 C CA . VAL A 1 89 ? 31.223 2.296 -39.126 1.00 82.69 89 VAL A CA 1
ATOM 711 C C . VAL A 1 89 ? 31.549 3.773 -38.920 1.00 82.69 89 VAL A C 1
ATOM 713 O O . VAL A 1 89 ? 31.407 4.566 -39.848 1.00 82.69 89 VAL A O 1
ATOM 716 N N . THR A 1 90 ? 31.895 4.148 -37.688 1.00 67.69 90 THR A N 1
ATOM 717 C CA . THR A 1 90 ? 32.509 5.451 -37.359 1.00 67.69 90 THR A CA 1
ATOM 718 C C . THR A 1 90 ? 33.960 5.514 -37.793 1.00 67.69 90 THR A C 1
ATOM 720 O O . THR A 1 90 ? 34.651 4.483 -37.629 1.00 67.69 90 THR A O 1
#

Sequence (90 aa):
MKDKRDSIDWQKVREEERRLKHDVMAHNHAFGAICPKAAGIIHLGATSCFVQDNADLIVIRDSVRHLLRRTATVLDRMATFADREKSHVT

Radius of gyration: 23.25 Å; chains: 1; bounding box: 53×26×62 Å

Foldseek 3Di:
DVVCPPPFDPVQLVVQCVVVVDNQVSRLVRVCVVVVVCSVPVQVPHDPCVPVVVVVVVVVVVVVVVVVVVVVVVVVVVVVVCVVCVPPDD

Organism: Oesophagostomum dentatum (NCBI:txid61180)